Protein AF-A0A7W0QL87-F1 (afdb_monomer_lite)

Structure (mmCIF, N/CA/C/O backbone):
data_AF-A0A7W0QL87-F1
#
_entry.id   AF-A0A7W0QL87-F1
#
loop_
_atom_site.group_PDB
_atom_site.id
_atom_site.type_symbol
_atom_site.label_atom_id
_atom_site.label_alt_id
_atom_site.label_comp_id
_atom_site.label_asym_id
_atom_site.label_entity_id
_atom_site.label_seq_id
_atom_site.pdbx_PDB_ins_code
_atom_site.Cartn_x
_atom_site.Cartn_y
_atom_site.Cartn_z
_atom_site.occupancy
_atom_site.B_iso_or_equiv
_atom_site.auth_seq_id
_atom_site.auth_comp_id
_atom_site.auth_asym_id
_atom_site.auth_atom_id
_atom_site.pdbx_PDB_model_num
ATOM 1 N N . HIS A 1 1 ? 9.907 -19.687 -4.271 1.00 79.94 1 HIS A N 1
ATOM 2 C CA . HIS A 1 1 ? 8.921 -19.346 -5.319 1.00 79.94 1 HIS A CA 1
ATOM 3 C C . HIS A 1 1 ? 7.792 -18.577 -4.639 1.00 79.94 1 HIS A C 1
ATOM 5 O O . HIS A 1 1 ? 7.643 -18.767 -3.438 1.00 79.94 1 HIS A O 1
ATOM 11 N N . ALA A 1 2 ? 7.101 -17.671 -5.330 1.00 93.12 2 ALA A N 1
ATOM 12 C CA . ALA A 1 2 ? 5.994 -16.901 -4.755 1.00 93.12 2 ALA A CA 1
ATOM 13 C C . ALA A 1 2 ? 4.694 -17.302 -5.456 1.00 93.12 2 ALA A C 1
ATOM 15 O O . ALA A 1 2 ? 4.723 -17.495 -6.671 1.00 93.12 2 ALA A O 1
ATOM 16 N N . ASP A 1 3 ? 3.605 -17.418 -4.696 1.00 97.00 3 ASP A N 1
ATOM 17 C CA . ASP A 1 3 ? 2.288 -17.799 -5.223 1.00 97.00 3 ASP A CA 1
ATOM 18 C C . ASP A 1 3 ? 1.634 -16.646 -6.000 1.00 97.00 3 ASP A C 1
ATOM 20 O O . ASP A 1 3 ? 1.061 -16.862 -7.063 1.00 97.00 3 ASP A O 1
ATOM 24 N N . ASP A 1 4 ? 1.813 -15.409 -5.519 1.00 96.06 4 ASP A N 1
ATOM 25 C CA . ASP A 1 4 ? 1.300 -14.189 -6.142 1.00 96.06 4 ASP A CA 1
ATOM 26 C C . ASP A 1 4 ? 2.396 -13.126 -6.288 1.00 96.06 4 ASP A C 1
ATOM 28 O O . ASP A 1 4 ? 3.242 -12.937 -5.407 1.00 96.06 4 ASP A O 1
ATOM 32 N N . VAL A 1 5 ? 2.363 -12.390 -7.404 1.00 95.81 5 VAL A N 1
ATOM 33 C CA . VAL A 1 5 ? 3.317 -11.315 -7.708 1.00 95.81 5 VAL A CA 1
ATOM 34 C C . VAL A 1 5 ? 2.580 -10.093 -8.245 1.00 95.81 5 VAL A C 1
ATOM 36 O O . VAL A 1 5 ? 1.827 -10.178 -9.212 1.00 95.81 5 VAL A O 1
ATOM 39 N N . ILE A 1 6 ? 2.852 -8.928 -7.653 1.00 95.38 6 ILE A N 1
ATOM 40 C CA . ILE A 1 6 ? 2.391 -7.635 -8.169 1.00 95.38 6 ILE A CA 1
ATOM 41 C C . ILE A 1 6 ? 3.542 -6.989 -8.934 1.00 95.38 6 ILE A C 1
ATOM 43 O O . ILE A 1 6 ? 4.532 -6.553 -8.346 1.00 95.38 6 ILE A O 1
ATOM 47 N N . PHE A 1 7 ? 3.406 -6.918 -10.255 1.00 95.31 7 PHE A N 1
ATOM 48 C CA . PHE A 1 7 ? 4.395 -6.272 -11.106 1.00 95.31 7 PHE A CA 1
ATOM 49 C C . PHE A 1 7 ? 4.252 -4.752 -11.054 1.00 95.31 7 PHE A C 1
ATOM 51 O O . PHE A 1 7 ? 3.154 -4.206 -11.159 1.00 95.31 7 PHE A O 1
ATOM 58 N N . VAL A 1 8 ? 5.388 -4.071 -10.940 1.00 95.19 8 VAL A N 1
ATOM 59 C CA . VAL A 1 8 ? 5.490 -2.618 -11.092 1.00 95.19 8 VAL A CA 1
ATOM 60 C C . VAL A 1 8 ? 6.157 -2.285 -12.427 1.00 95.19 8 VAL A C 1
ATOM 62 O O . VAL A 1 8 ? 6.975 -3.074 -12.910 1.00 95.19 8 VAL A O 1
ATOM 65 N N . PRO A 1 9 ? 5.839 -1.135 -13.048 1.00 96.12 9 PRO A N 1
ATOM 66 C CA . PRO A 1 9 ? 6.469 -0.733 -14.298 1.00 96.12 9 PRO A CA 1
ATOM 67 C C . PRO A 1 9 ? 7.992 -0.641 -14.179 1.00 96.12 9 PRO A C 1
ATOM 69 O O . PRO A 1 9 ? 8.532 -0.220 -13.152 1.00 96.12 9 PRO A O 1
ATOM 72 N N . LYS A 1 10 ? 8.693 -0.982 -15.265 1.00 96.44 10 LYS A N 1
ATOM 73 C CA . LYS A 1 10 ? 10.136 -0.754 -15.360 1.00 96.44 10 LYS A CA 1
ATOM 74 C C . LYS A 1 10 ? 10.412 0.748 -15.287 1.00 96.44 10 LYS A C 1
ATOM 76 O O . 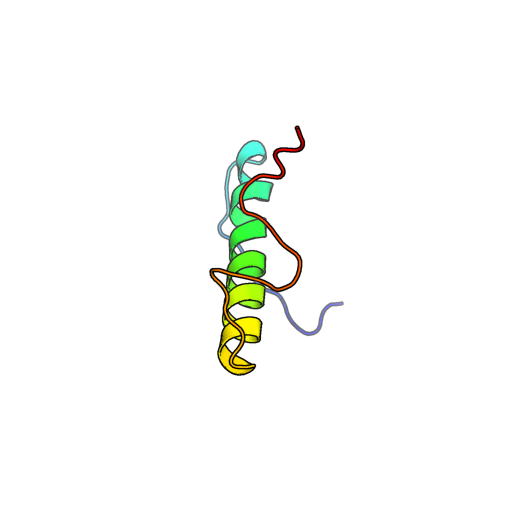LYS A 1 10 ? 9.825 1.531 -16.026 1.00 96.44 10 LYS A O 1
ATOM 81 N N . THR A 1 11 ? 11.328 1.133 -14.411 1.00 96.38 11 THR A N 1
ATOM 82 C CA . THR A 1 11 ? 11.645 2.529 -14.097 1.00 96.38 11 THR A CA 1
ATOM 83 C C . THR A 1 11 ? 13.141 2.660 -13.789 1.00 96.38 11 THR A C 1
ATOM 85 O O . THR A 1 11 ? 13.760 1.652 -13.431 1.00 96.38 11 THR A O 1
ATOM 88 N N . PRO A 1 12 ? 13.760 3.851 -13.915 1.00 98.06 12 PRO A N 1
ATOM 89 C CA . PRO A 1 12 ? 15.104 4.080 -13.396 1.00 98.06 12 PRO A CA 1
ATOM 90 C C . PRO A 1 12 ? 15.225 3.660 -11.927 1.00 98.06 12 PRO A C 1
ATOM 92 O O . PRO A 1 12 ? 14.294 3.864 -11.145 1.00 98.06 12 PRO A O 1
ATOM 95 N N . ALA A 1 13 ? 16.384 3.116 -11.546 1.00 95.69 13 ALA A N 1
ATOM 96 C CA . ALA A 1 13 ? 16.597 2.527 -10.221 1.00 95.69 13 ALA A CA 1
ATOM 97 C C . ALA A 1 13 ? 16.247 3.488 -9.068 1.00 95.69 13 ALA A C 1
ATOM 99 O O . ALA A 1 13 ? 15.638 3.081 -8.083 1.00 95.69 13 ALA A O 1
ATOM 100 N N . PHE A 1 14 ? 16.543 4.783 -9.224 1.00 96.56 14 PHE A N 1
ATOM 101 C CA . PHE A 1 14 ? 16.261 5.797 -8.202 1.00 96.56 14 PHE A CA 1
ATOM 102 C C . PHE A 1 14 ? 14.760 6.069 -7.978 1.00 96.56 14 PHE A C 1
ATOM 104 O O . PHE A 1 14 ? 14.387 6.580 -6.927 1.00 96.56 14 PHE A O 1
ATOM 111 N N . LEU A 1 15 ? 13.886 5.710 -8.927 1.00 97.19 15 LEU A N 1
ATOM 112 C CA . LEU A 1 15 ? 12.425 5.846 -8.812 1.00 97.19 15 LEU A CA 1
ATOM 113 C C . LEU A 1 15 ? 11.730 4.545 -8.399 1.00 97.19 15 LEU A C 1
ATOM 115 O O . LEU A 1 15 ? 10.526 4.540 -8.1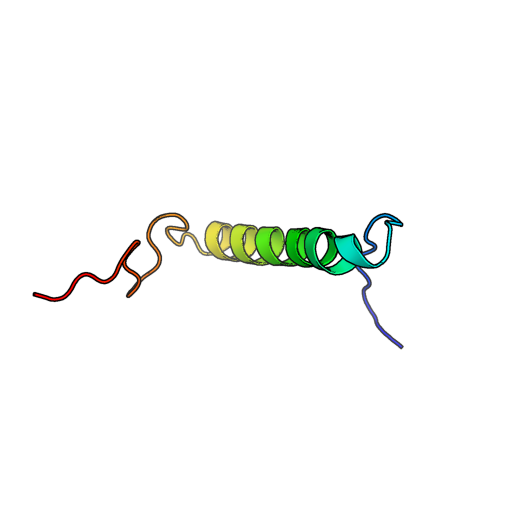41 1.00 97.19 15 LEU A O 1
ATOM 119 N N . GLN A 1 16 ? 12.460 3.431 -8.339 1.00 96.56 16 GLN A N 1
ATOM 120 C CA . GLN A 1 16 ? 11.865 2.111 -8.151 1.00 96.56 16 GLN A CA 1
ATOM 121 C C . GLN A 1 16 ? 11.118 1.986 -6.821 1.00 96.56 16 GLN A C 1
ATOM 123 O O . GLN A 1 16 ? 10.014 1.446 -6.792 1.00 96.56 16 GLN A O 1
ATOM 128 N N . ALA A 1 17 ? 11.661 2.565 -5.748 1.00 95.56 17 ALA A N 1
ATOM 129 C CA . ALA A 1 17 ? 11.009 2.582 -4.440 1.00 95.56 17 ALA A CA 1
ATOM 130 C C . ALA A 1 17 ? 9.681 3.365 -4.447 1.00 95.56 17 ALA A C 1
ATOM 132 O O . ALA A 1 17 ? 8.705 2.933 -3.835 1.00 95.56 17 ALA A O 1
ATOM 133 N N . VAL A 1 18 ? 9.621 4.481 -5.182 1.00 96.94 18 VAL A N 1
ATOM 134 C CA . VAL A 1 18 ? 8.420 5.329 -5.277 1.00 96.94 18 VAL A CA 1
ATOM 135 C C . VAL A 1 18 ? 7.283 4.594 -5.981 1.00 96.94 18 VAL A C 1
ATOM 137 O O . VAL A 1 18 ? 6.136 4.683 -5.564 1.00 96.94 18 VAL A O 1
ATOM 140 N N . LEU A 1 19 ? 7.579 3.824 -7.026 1.00 96.81 19 LEU A N 1
ATOM 141 C CA . LEU A 1 19 ? 6.554 3.025 -7.701 1.00 96.81 19 LEU A CA 1
ATOM 142 C C . LEU A 1 19 ? 6.178 1.772 -6.899 1.00 96.81 19 LEU A C 1
ATOM 144 O O . LEU A 1 19 ? 5.010 1.390 -6.882 1.00 96.81 19 LEU A O 1
ATOM 148 N N . ALA A 1 20 ? 7.132 1.166 -6.186 1.00 96.31 20 ALA A N 1
ATOM 149 C CA . ALA A 1 20 ? 6.888 -0.012 -5.355 1.00 96.31 20 ALA A CA 1
ATOM 150 C C . ALA A 1 20 ? 5.980 0.258 -4.141 1.00 96.31 20 ALA A C 1
ATOM 152 O O . ALA A 1 20 ? 5.302 -0.663 -3.685 1.00 96.31 20 ALA A O 1
ATOM 153 N N . ILE A 1 21 ? 5.917 1.495 -3.628 1.00 97.81 21 ILE A N 1
ATOM 154 C CA . ILE A 1 21 ? 5.049 1.826 -2.483 1.00 97.81 21 ILE A CA 1
ATOM 155 C C . ILE A 1 21 ? 3.575 2.015 -2.879 1.00 97.81 21 ILE A C 1
ATOM 157 O O . ILE A 1 21 ? 2.691 1.801 -2.051 1.00 97.81 21 ILE A O 1
ATOM 161 N N . VAL A 1 22 ? 3.280 2.358 -4.139 1.00 97.44 22 VAL A N 1
ATOM 162 C CA . VAL A 1 22 ? 1.906 2.651 -4.593 1.00 97.44 22 VAL A CA 1
ATOM 163 C C . VAL A 1 22 ? 0.960 1.452 -4.414 1.00 97.44 22 VAL A C 1
ATOM 165 O O . VAL A 1 22 ? -0.112 1.634 -3.829 1.00 97.44 22 VAL A O 1
ATOM 168 N N . PRO A 1 23 ? 1.313 0.212 -4.820 1.00 97.62 23 PRO A N 1
ATOM 169 C CA . PRO A 1 23 ? 0.464 -0.950 -4.561 1.00 97.62 23 PRO A CA 1
ATOM 170 C C . PRO A 1 23 ? 0.205 -1.185 -3.070 1.00 97.62 23 PRO A C 1
ATOM 172 O O . PRO A 1 23 ? -0.907 -1.551 -2.695 1.00 97.62 23 PRO A O 1
ATOM 175 N N . LEU A 1 24 ? 1.198 -0.931 -2.212 1.00 97.69 24 LEU A N 1
ATOM 176 C CA . LEU A 1 24 ? 1.074 -1.108 -0.764 1.00 97.69 24 LEU A CA 1
ATOM 177 C C . LEU A 1 24 ? 0.132 -0.065 -0.143 1.00 97.69 24 LEU A C 1
ATOM 179 O O . LEU A 1 24 ? -0.708 -0.411 0.689 1.00 97.69 24 LEU A O 1
ATOM 183 N N . GLN A 1 25 ? 0.203 1.190 -0.595 1.00 97.94 25 GLN A N 1
ATOM 184 C CA . GLN A 1 25 ? -0.730 2.251 -0.197 1.00 97.94 25 GLN A CA 1
ATOM 185 C C . GLN A 1 25 ? -2.169 1.913 -0.613 1.00 97.94 25 GLN A C 1
ATOM 187 O O . GLN A 1 25 ? -3.096 2.026 0.192 1.00 97.94 25 GLN A O 1
ATOM 192 N N . LEU A 1 26 ? -2.361 1.435 -1.849 1.00 97.88 26 LEU A N 1
ATOM 193 C CA . LEU A 1 26 ? -3.673 1.018 -2.353 1.00 97.88 26 LEU A CA 1
ATOM 194 C C . LEU A 1 26 ? -4.216 -0.213 -1.621 1.00 97.88 26 LEU A C 1
ATOM 196 O O . LEU A 1 26 ? -5.421 -0.284 -1.373 1.00 97.88 26 LEU A O 1
ATOM 200 N N . LEU A 1 27 ? -3.355 -1.166 -1.261 1.00 97.62 27 LEU A N 1
ATOM 201 C CA . LEU A 1 27 ? -3.732 -2.338 -0.473 1.00 97.62 27 LEU A CA 1
ATOM 202 C C . LEU A 1 27 ? -4.253 -1.920 0.906 1.00 97.62 27 LEU A C 1
ATOM 204 O O . LEU A 1 27 ? -5.358 -2.312 1.284 1.00 97.62 27 LEU A O 1
ATOM 208 N N . ALA A 1 28 ? -3.508 -1.073 1.622 1.00 97.81 28 ALA A N 1
ATOM 209 C CA . ALA A 1 28 ? -3.920 -0.554 2.925 1.00 97.81 28 ALA A CA 1
ATOM 210 C C . ALA A 1 28 ? -5.255 0.205 2.837 1.00 97.81 28 ALA A C 1
ATOM 212 O O . ALA A 1 28 ? -6.175 -0.068 3.610 1.00 97.81 28 ALA A O 1
ATOM 213 N N . TYR A 1 29 ? -5.394 1.090 1.843 1.00 97.81 29 TYR A N 1
ATOM 214 C CA . TYR A 1 29 ? -6.628 1.830 1.579 1.00 97.81 29 TYR A CA 1
ATOM 215 C C . TYR A 1 29 ? -7.826 0.901 1.346 1.00 97.81 29 TYR A C 1
ATOM 217 O O . TYR A 1 29 ? -8.879 1.062 1.968 1.00 97.81 29 TYR A O 1
ATOM 225 N N . ARG A 1 30 ? -7.673 -0.101 0.471 1.00 97.94 30 ARG A N 1
ATOM 226 C CA . ARG A 1 30 ? -8.743 -1.053 0.139 1.00 97.94 30 ARG A CA 1
ATOM 227 C C . ARG A 1 30 ? -9.137 -1.895 1.348 1.00 97.94 30 ARG A C 1
ATOM 229 O O . ARG A 1 30 ? -10.328 -2.036 1.603 1.00 97.94 30 ARG A O 1
ATOM 236 N N . ILE A 1 31 ? -8.174 -2.391 2.126 1.00 98.12 31 ILE A N 1
ATOM 237 C CA . ILE A 1 31 ? -8.452 -3.143 3.359 1.00 98.12 31 ILE A CA 1
ATOM 238 C C . ILE A 1 31 ? -9.209 -2.271 4.367 1.00 98.12 31 ILE A C 1
ATOM 240 O O . ILE A 1 31 ? -10.213 -2.717 4.921 1.00 98.12 31 ILE A O 1
ATOM 244 N N . ALA A 1 32 ? -8.763 -1.033 4.593 1.00 97.81 32 ALA A N 1
ATOM 245 C CA . ALA A 1 32 ? -9.416 -0.115 5.522 1.00 97.81 32 ALA A CA 1
ATOM 246 C C . ALA A 1 32 ? -10.863 0.186 5.101 1.00 97.81 32 ALA A C 1
ATOM 248 O O . ALA A 1 32 ? -11.768 0.115 5.933 1.00 97.81 32 ALA A O 1
ATOM 249 N N . ARG A 1 33 ? -11.099 0.415 3.801 1.00 97.00 33 ARG A N 1
ATOM 250 C CA . ARG A 1 33 ? -12.447 0.617 3.253 1.00 97.00 33 ARG A CA 1
ATOM 251 C C . ARG A 1 33 ? -13.341 -0.607 3.370 1.00 97.00 33 ARG A C 1
ATOM 253 O O . ARG A 1 33 ? -14.488 -0.460 3.778 1.00 97.00 33 ARG A O 1
ATOM 260 N N . LEU A 1 34 ? -12.835 -1.799 3.051 1.00 98.19 34 LEU A N 1
ATOM 261 C CA . LEU A 1 34 ? -13.594 -3.049 3.194 1.00 98.19 34 LEU A CA 1
ATOM 262 C C . LEU A 1 34 ? -13.974 -3.325 4.654 1.00 98.19 34 LEU A C 1
ATOM 264 O O . LEU A 1 34 ? -15.007 -3.929 4.918 1.00 98.19 34 LEU A O 1
ATOM 268 N N . ARG A 1 35 ? -1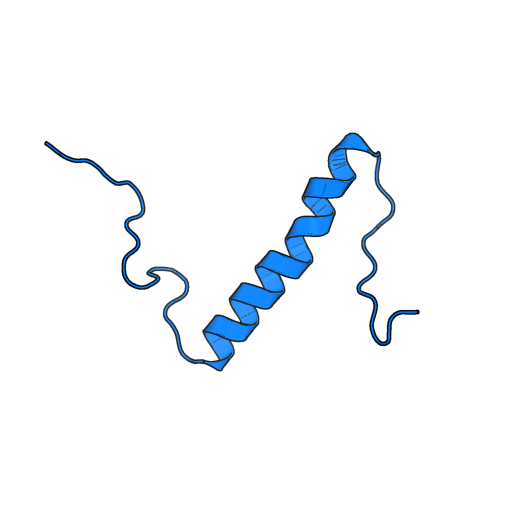3.160 -2.855 5.603 1.00 97.31 35 ARG A N 1
ATOM 269 C CA . ARG A 1 35 ? -13.424 -2.948 7.044 1.00 97.31 35 ARG A CA 1
ATOM 270 C C . ARG A 1 35 ? -14.273 -1.798 7.600 1.00 97.31 35 ARG A C 1
ATOM 272 O O . ARG A 1 35 ? -14.488 -1.762 8.807 1.00 97.31 35 ARG A O 1
ATOM 279 N N . GLY A 1 36 ? -14.722 -0.856 6.767 1.00 96.31 36 GLY A N 1
ATOM 280 C CA . GLY A 1 36 ? -15.517 0.297 7.207 1.00 96.31 36 GLY A CA 1
ATOM 281 C C . GLY A 1 36 ? -14.769 1.262 8.136 1.00 96.31 36 GLY A C 1
ATOM 282 O O . GLY A 1 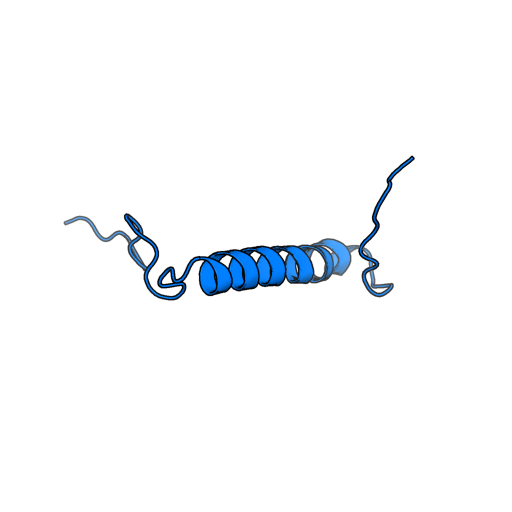36 ? -15.395 1.948 8.939 1.00 96.31 36 GLY A O 1
ATOM 283 N N . LEU A 1 37 ? -1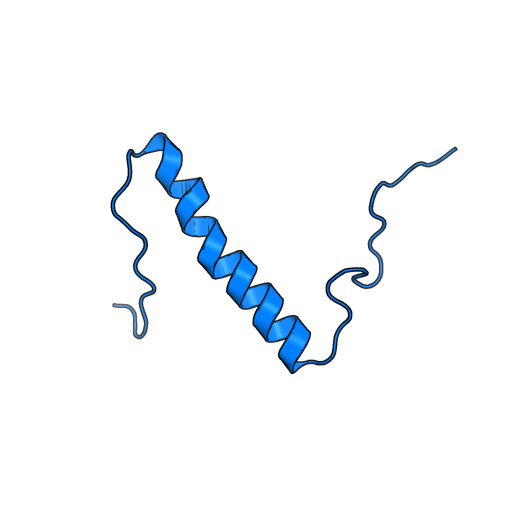3.434 1.302 8.071 1.00 96.44 37 LEU A N 1
ATOM 284 C CA . LEU A 1 37 ? -12.615 2.203 8.884 1.00 96.44 37 LEU A CA 1
ATOM 285 C C . LEU A 1 37 ? -12.516 3.590 8.234 1.00 96.44 37 LEU A C 1
ATOM 287 O O . LEU A 1 37 ? -12.469 3.708 7.009 1.00 96.44 37 LEU A O 1
ATOM 291 N N . ASN A 1 38 ? -12.412 4.637 9.058 1.00 94.19 38 ASN A N 1
ATOM 292 C CA . ASN A 1 38 ? -12.110 5.982 8.575 1.00 94.19 38 ASN A CA 1
ATOM 293 C C . ASN A 1 38 ? -10.630 6.068 8.170 1.00 94.19 38 ASN A C 1
ATOM 295 O O . ASN A 1 38 ? -9.743 6.028 9.022 1.00 94.19 38 ASN A O 1
ATOM 299 N N . VAL A 1 39 ? -10.376 6.152 6.864 1.00 92.94 39 VAL A N 1
ATOM 300 C CA . VAL A 1 39 ? -9.020 6.224 6.300 1.00 92.94 39 VAL A CA 1
ATOM 301 C C . VAL A 1 39 ? -8.381 7.591 6.549 1.00 92.94 39 VAL A C 1
ATOM 303 O O . VAL A 1 39 ? -7.181 7.662 6.797 1.00 92.94 39 VAL A O 1
ATOM 306 N N . ASP A 1 40 ? -9.176 8.661 6.514 1.00 93.38 40 ASP A N 1
ATOM 307 C CA . ASP A 1 40 ? -8.687 10.039 6.630 1.00 93.38 40 ASP A CA 1
ATOM 308 C C . ASP A 1 40 ? -8.386 10.428 8.084 1.00 93.38 40 ASP A C 1
ATOM 310 O O . ASP A 1 40 ? -7.588 11.328 8.343 1.00 93.38 40 ASP A O 1
ATOM 314 N N . GLN A 1 41 ? -9.013 9.739 9.042 1.00 90.88 41 GLN A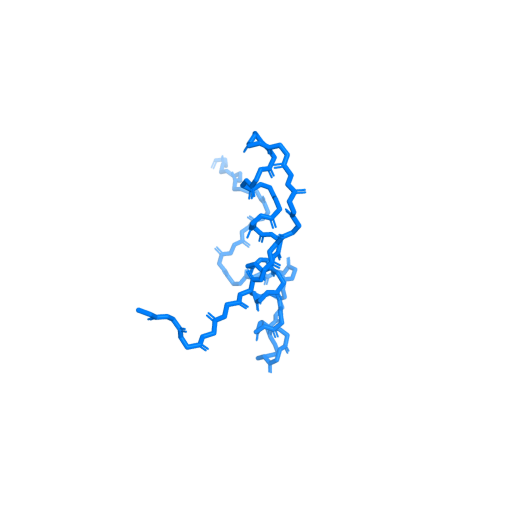 N 1
ATOM 315 C CA . GLN A 1 41 ? -8.799 9.925 10.479 1.00 90.88 41 GLN A CA 1
ATOM 316 C C . GLN A 1 41 ? -8.584 8.571 11.167 1.00 90.88 41 GLN A C 1
ATOM 318 O O . GLN A 1 41 ? -9.480 8.057 11.849 1.00 90.88 41 GLN A O 1
ATOM 323 N N . PRO A 1 42 ? -7.406 7.952 10.974 1.00 90.94 42 PRO A N 1
ATOM 324 C CA . PRO A 1 42 ? -7.092 6.696 11.627 1.00 90.94 42 PRO A CA 1
ATOM 325 C C . PRO A 1 42 ? -7.011 6.889 13.148 1.00 90.94 42 PRO A C 1
ATOM 327 O O . PRO A 1 42 ? -6.595 7.930 13.656 1.00 90.94 42 PRO A O 1
ATOM 330 N N . ARG A 1 43 ? -7.433 5.865 13.898 1.00 90.75 43 ARG A N 1
ATOM 331 C CA . ARG A 1 43 ? -7.453 5.912 15.368 1.00 90.75 43 ARG A CA 1
ATOM 332 C C . ARG A 1 43 ? -6.054 6.199 15.919 1.00 90.75 43 ARG A C 1
ATOM 334 O O . ARG A 1 43 ? -5.076 5.648 15.422 1.00 90.75 43 ARG A O 1
ATOM 341 N N . ASN A 1 44 ? -5.990 6.991 16.988 1.00 87.31 44 ASN A N 1
ATOM 342 C CA . ASN A 1 44 ? -4.764 7.328 17.725 1.00 87.31 44 ASN A CA 1
ATOM 343 C C . ASN A 1 44 ? -3.700 8.090 16.912 1.00 87.31 44 ASN A C 1
ATOM 345 O O . ASN A 1 44 ? -2.545 8.149 17.325 1.00 87.31 44 ASN A O 1
ATOM 349 N N . LEU A 1 45 ? -4.072 8.669 15.769 1.00 86.81 45 LEU A N 1
ATOM 350 C CA . LEU A 1 45 ? -3.177 9.437 14.912 1.00 86.81 45 LEU A CA 1
ATOM 351 C C . LEU A 1 45 ? -3.682 10.873 14.800 1.00 86.81 45 LEU A C 1
ATOM 353 O O . LEU A 1 45 ? -4.841 11.124 14.478 1.00 86.81 45 LEU A O 1
ATOM 357 N N . ALA A 1 46 ? -2.780 11.815 15.051 1.00 87.06 46 ALA A N 1
ATOM 358 C CA . ALA A 1 46 ? -2.973 13.220 14.736 1.00 87.06 46 ALA A CA 1
ATOM 359 C C . ALA A 1 46 ? -2.189 13.552 13.463 1.00 87.06 46 ALA A C 1
ATOM 361 O O . ALA A 1 46 ? -1.108 13.008 13.235 1.00 87.06 46 ALA A O 1
ATOM 362 N N . LYS A 1 47 ? -2.712 14.471 12.643 1.00 82.88 47 LYS A N 1
ATOM 363 C CA . LYS A 1 47 ? -2.024 14.944 11.427 1.00 82.88 47 LYS A CA 1
ATOM 364 C C . LYS A 1 47 ? -0.647 15.540 11.743 1.00 82.88 47 LYS A C 1
ATOM 366 O O . LYS A 1 47 ? 0.287 15.389 10.965 1.00 82.88 47 LYS A O 1
ATOM 371 N N . THR A 1 48 ? -0.538 16.199 12.889 1.00 85.38 48 THR A N 1
ATOM 372 C CA . THR A 1 48 ? 0.691 16.752 13.456 1.00 85.38 48 THR A CA 1
ATOM 373 C C . THR A 1 48 ? 0.573 16.665 14.970 1.00 85.38 48 THR A C 1
ATOM 375 O O . THR A 1 48 ? -0.472 17.017 15.516 1.00 85.38 48 THR A O 1
ATOM 378 N N . VAL A 1 49 ? 1.619 16.206 15.652 1.00 79.06 49 VAL A N 1
ATOM 379 C CA . VAL A 1 49 ? 1.676 16.239 17.117 1.00 79.06 49 VAL A CA 1
ATOM 380 C C . VAL A 1 49 ? 2.340 17.550 17.513 1.00 79.06 49 VAL A C 1
ATOM 382 O O . VAL A 1 49 ? 3.551 17.696 17.383 1.00 79.06 49 VAL A O 1
ATOM 385 N N . THR A 1 50 ? 1.543 18.517 17.945 1.00 81.12 50 THR A N 1
ATOM 386 C CA . THR A 1 50 ? 2.033 19.729 18.605 1.00 81.12 50 THR A CA 1
ATOM 387 C C . THR A 1 50 ? 1.780 19.559 20.094 1.00 81.12 50 THR A C 1
ATOM 389 O O . THR A 1 50 ? 0.631 19.374 20.495 1.00 81.12 50 THR A O 1
ATOM 392 N N . VAL A 1 51 ? 2.840 19.567 20.895 1.00 70.44 51 VAL A N 1
ATOM 393 C CA . VAL A 1 51 ? 2.744 19.607 22.357 1.00 70.44 51 VAL A CA 1
ATOM 394 C C . VAL A 1 51 ? 3.225 20.994 22.762 1.00 70.44 51 VAL A C 1
ATOM 396 O O . VAL A 1 51 ? 4.331 21.371 22.375 1.00 70.44 51 VAL A O 1
ATOM 399 N N . GLU A 1 52 ? 2.376 21.751 23.450 1.00 56.62 52 GLU A N 1
ATOM 400 C CA . GLU A 1 52 ? 2.830 22.865 24.293 1.00 56.62 52 GLU A CA 1
ATOM 401 C C . GLU A 1 52 ? 3.256 22.318 25.657 1.00 56.62 52 GLU A C 1
ATOM 403 O O . GLU A 1 52 ? 2.579 21.382 26.149 1.00 56.62 52 GLU A O 1
#

pLDDT: mean 92.98, std 7.83, range [56.62, 98.19]

Radius of gyration: 15.9 Å; chains: 1; bounding box: 32×42×40 Å

Sequence (52 aa):
HADDVIFVPKTPAFLQAVLAIVPLQLLAYRIARLRGLNVDQPRNLAKTVTVE

Secondary structure (DSSP, 8-state):
--S---------GGGHHHHHHHHHHHHHHHHHHHTT--SSS-TT--SS----

Foldseek 3Di:
DDPDDDDFDDDPPVCPVVRVCVVVVVVVVVVCVVVVHDPPDHPPDDPDDDDD